Protein AF-A0A545UEW3-F1 (afdb_monomer_lite)

Sequence (79 aa):
MKYEIITKSWSKRRKLDTAKEITNIQFLDFIKQHNHFCKMQITYSDGSEETLLSRVVFNEVKQHWTVDGMKVAVRLLNV

Structure (mmCIF, N/CA/C/O backbone):
data_AF-A0A545UEW3-F1
#
_entry.id   AF-A0A545UEW3-F1
#
loop_
_atom_site.group_PDB
_atom_site.id
_atom_site.type_symbol
_atom_site.label_atom_id
_atom_site.label_alt_id
_atom_site.label_comp_id
_atom_site.label_asym_id
_atom_site.label_entity_id
_atom_site.label_seq_id
_atom_site.pdbx_PDB_ins_code
_atom_site.Cartn_x
_atom_site.Cartn_y
_atom_site.Cartn_z
_atom_site.occupancy
_atom_site.B_iso_or_equiv
_atom_site.auth_seq_id
_atom_site.auth_comp_id
_atom_site.auth_asym_id
_atom_site.auth_atom_id
_atom_site.pdbx_PDB_model_num
ATOM 1 N N . MET A 1 1 ? -6.080 -4.737 -6.412 1.00 79.75 1 MET A N 1
ATOM 2 C CA . MET A 1 1 ? -4.635 -5.043 -6.545 1.00 79.75 1 MET A CA 1
ATOM 3 C C . MET A 1 1 ? -4.216 -5.867 -5.334 1.00 79.75 1 MET A C 1
ATOM 5 O O . MET A 1 1 ? -4.683 -5.542 -4.251 1.00 79.75 1 MET A O 1
ATOM 9 N N . LYS A 1 2 ? -3.427 -6.940 -5.479 1.00 89.38 2 LYS A N 1
ATOM 10 C CA . LYS A 1 2 ? -3.013 -7.766 -4.325 1.00 89.38 2 LYS A CA 1
ATOM 11 C C . LYS A 1 2 ? -1.701 -7.244 -3.742 1.00 89.38 2 LYS A C 1
ATOM 13 O O . LYS A 1 2 ? -0.757 -7.016 -4.498 1.00 89.38 2 LYS A O 1
ATOM 18 N N . TYR A 1 3 ? -1.636 -7.089 -2.424 1.00 93.06 3 TYR A N 1
ATOM 19 C CA . TYR A 1 3 ? -0.461 -6.572 -1.729 1.00 93.06 3 TYR A CA 1
ATOM 20 C C . TYR A 1 3 ? -0.251 -7.248 -0.370 1.00 93.06 3 TYR A C 1
ATOM 22 O O . TYR A 1 3 ? -1.172 -7.824 0.202 1.00 93.06 3 TYR A O 1
ATOM 30 N N . GLU A 1 4 ? 0.971 -7.146 0.141 1.00 93.12 4 GLU A N 1
ATOM 31 C CA . GLU A 1 4 ? 1.386 -7.568 1.477 1.00 93.12 4 GLU A CA 1
ATOM 32 C C . GLU A 1 4 ? 1.952 -6.353 2.222 1.00 93.12 4 GLU A C 1
ATOM 34 O O . GLU A 1 4 ? 2.835 -5.664 1.705 1.00 93.12 4 GLU A O 1
ATOM 39 N N . ILE A 1 5 ? 1.460 -6.064 3.428 1.00 90.94 5 ILE A N 1
ATOM 40 C CA . ILE A 1 5 ? 1.972 -4.948 4.234 1.00 90.94 5 ILE A CA 1
ATOM 41 C C . ILE A 1 5 ? 3.349 -5.320 4.788 1.00 90.94 5 ILE A C 1
ATOM 43 O O . ILE A 1 5 ? 3.516 -6.311 5.496 1.00 90.94 5 ILE A O 1
ATOM 47 N N . ILE A 1 6 ? 4.351 -4.489 4.507 1.00 88.88 6 ILE A N 1
ATOM 48 C CA . ILE A 1 6 ? 5.708 -4.669 5.012 1.00 88.88 6 ILE A CA 1
ATOM 49 C C . ILE A 1 6 ? 5.751 -4.153 6.452 1.00 88.88 6 ILE A C 1
ATOM 51 O O . ILE A 1 6 ? 5.841 -2.948 6.702 1.00 88.88 6 ILE A O 1
ATOM 55 N N . THR A 1 7 ? 5.738 -5.064 7.425 1.00 75.69 7 THR A N 1
ATOM 56 C CA . THR A 1 7 ? 5.928 -4.693 8.833 1.00 75.69 7 THR A CA 1
ATOM 57 C C . THR A 1 7 ? 7.360 -4.196 9.054 1.00 75.69 7 THR A C 1
ATOM 59 O O . THR A 1 7 ? 8.307 -4.989 9.055 1.00 75.69 7 THR A O 1
ATOM 62 N N . LYS A 1 8 ? 7.554 -2.885 9.246 1.00 65.94 8 LYS A N 1
ATOM 63 C CA . LYS A 1 8 ? 8.880 -2.320 9.543 1.00 65.94 8 LYS A CA 1
ATOM 64 C C . LYS A 1 8 ? 9.348 -2.831 10.916 1.00 65.94 8 LYS A C 1
ATOM 66 O O . LYS A 1 8 ? 8.699 -2.604 11.923 1.00 65.94 8 LYS A O 1
ATOM 71 N N . SER A 1 9 ? 10.511 -3.481 11.0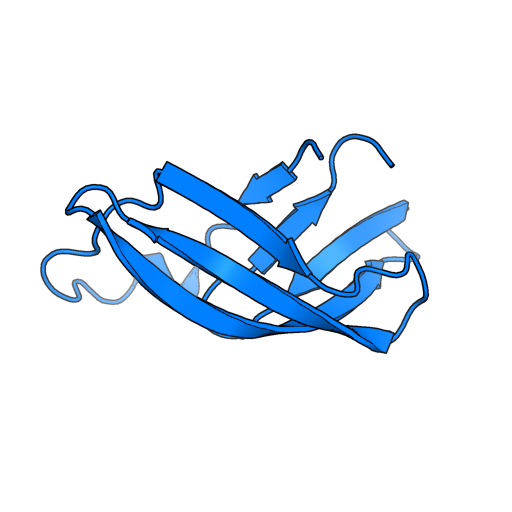01 1.00 57.91 9 SER A N 1
ATOM 72 C CA . SER A 1 9 ? 11.086 -3.953 12.285 1.00 57.91 9 SER A CA 1
ATOM 73 C C . SER A 1 9 ? 11.259 -2.824 13.328 1.00 57.91 9 SER A C 1
ATOM 75 O O . SER A 1 9 ? 11.222 -3.057 14.535 1.00 57.91 9 SER A O 1
ATOM 77 N N . TRP A 1 10 ? 11.378 -1.571 12.874 1.00 51.03 10 TRP A N 1
ATOM 78 C CA . TRP A 1 10 ? 11.332 -0.376 13.722 1.00 51.03 10 TRP A CA 1
ATOM 79 C C . TRP A 1 10 ? 9.984 -0.177 14.443 1.00 51.03 10 TRP A C 1
ATOM 81 O O . TRP A 1 10 ? 9.989 0.170 15.623 1.00 51.03 10 TRP A O 1
ATOM 91 N N . SER A 1 11 ? 8.839 -0.443 13.795 1.00 55.12 11 SER A N 1
ATOM 92 C CA . SER A 1 11 ? 7.514 -0.276 14.419 1.00 55.12 11 SER A CA 1
ATOM 93 C C . SER A 1 11 ? 7.247 -1.299 15.526 1.00 55.12 11 SER A C 1
ATOM 95 O O . SER A 1 11 ? 6.506 -1.002 16.453 1.00 55.12 11 SER A O 1
ATOM 97 N N . LYS A 1 12 ? 7.932 -2.453 15.511 1.00 54.88 12 LYS A N 1
ATOM 98 C CA . LYS A 1 12 ? 7.896 -3.439 16.607 1.00 54.88 12 LYS A CA 1
ATOM 99 C C . LYS A 1 12 ? 8.574 -2.949 17.899 1.00 54.88 12 LYS A C 1
ATOM 101 O O . LYS A 1 12 ? 8.326 -3.516 18.956 1.00 54.88 12 LYS A O 1
ATOM 106 N N . ARG A 1 13 ? 9.447 -1.928 17.833 1.00 59.97 13 ARG A N 1
ATOM 107 C CA . ARG A 1 13 ? 10.266 -1.458 18.972 1.00 59.97 13 ARG A CA 1
ATOM 108 C C . ARG A 1 13 ? 9.641 -0.327 19.792 1.00 59.97 13 ARG A C 1
ATOM 110 O O . ARG A 1 13 ? 10.115 -0.065 20.892 1.00 59.97 13 ARG A O 1
ATOM 117 N N . ARG A 1 14 ? 8.582 0.329 19.309 1.00 55.84 14 ARG A N 1
ATOM 118 C CA . ARG A 1 14 ? 7.806 1.297 20.099 1.00 55.84 14 ARG A CA 1
ATOM 119 C C . ARG A 1 14 ? 6.432 0.698 20.396 1.00 55.84 14 ARG A C 1
ATOM 121 O O . ARG A 1 14 ? 5.667 0.473 19.467 1.00 55.84 14 ARG A O 1
ATOM 128 N N . LYS A 1 15 ? 6.102 0.476 21.676 1.00 50.72 15 LYS A N 1
ATOM 129 C CA . LYS A 1 15 ? 4.706 0.315 22.122 1.00 50.72 15 LYS A CA 1
ATOM 130 C C . LYS A 1 15 ? 4.031 1.684 22.013 1.00 50.72 15 LYS A C 1
ATOM 132 O O . LYS A 1 15 ? 3.940 2.411 22.993 1.00 50.72 15 LYS A O 1
ATOM 137 N N . LEU A 1 16 ? 3.692 2.084 20.793 1.00 45.62 16 LEU A N 1
ATOM 138 C CA . LEU A 1 16 ? 2.842 3.238 20.553 1.00 45.62 16 LEU A CA 1
ATOM 139 C C . LEU A 1 16 ? 1.407 2.729 20.544 1.00 45.62 16 LEU A C 1
ATOM 141 O O . LEU A 1 16 ? 1.035 1.895 19.722 1.00 45.62 16 LEU A O 1
ATOM 145 N N . ASP A 1 17 ? 0.704 3.189 21.568 1.00 47.66 17 ASP A N 1
ATOM 146 C CA . ASP A 1 17 ? -0.709 3.049 21.869 1.00 47.66 17 ASP A CA 1
ATOM 147 C C . ASP A 1 17 ? -1.599 2.784 20.646 1.00 47.66 17 ASP A C 1
ATOM 149 O O . ASP A 1 17 ? -1.528 3.495 19.645 1.00 47.66 17 ASP A O 1
ATOM 153 N N . THR A 1 18 ? -2.449 1.762 20.760 1.00 54.12 18 THR A N 1
ATOM 154 C CA . THR A 1 18 ? -3.634 1.523 19.921 1.00 54.12 18 THR A CA 1
ATOM 155 C C . THR A 1 18 ? -3.428 1.771 18.417 1.00 54.12 18 THR A C 1
ATOM 157 O O . THR A 1 18 ? -4.101 2.599 17.802 1.00 54.12 18 THR A O 1
ATOM 160 N N . ALA A 1 19 ? -2.479 1.066 17.792 1.00 62.84 19 ALA A N 1
ATOM 161 C CA . ALA A 1 19 ? -2.333 1.109 16.339 1.00 62.84 19 ALA A CA 1
ATOM 162 C C . ALA A 1 19 ? -3.607 0.546 15.690 1.00 62.84 19 ALA A C 1
ATOM 164 O O . ALA A 1 19 ? -3.840 -0.661 15.722 1.00 62.84 19 ALA A O 1
ATOM 165 N N . LYS A 1 20 ? -4.439 1.435 15.136 1.00 77.69 20 LYS A N 1
ATOM 166 C CA . LYS A 1 20 ? -5.644 1.070 14.389 1.00 77.69 20 LYS A CA 1
ATOM 167 C C . LYS A 1 20 ? -5.264 0.081 13.294 1.00 77.69 20 LYS A C 1
ATOM 169 O O . LYS A 1 20 ? -4.324 0.326 12.532 1.00 77.69 20 LYS A O 1
ATOM 174 N N . GLU A 1 21 ? -5.971 -1.039 13.234 1.00 85.19 21 GLU A N 1
ATOM 175 C CA . GLU A 1 21 ? -5.686 -2.068 12.246 1.00 85.19 21 GLU A CA 1
ATOM 176 C C . GLU A 1 21 ? -6.056 -1.550 10.855 1.00 85.19 21 GLU A C 1
ATOM 178 O O . GLU A 1 21 ? -7.096 -0.919 10.670 1.00 85.19 21 GLU A O 1
ATOM 183 N N . ILE A 1 22 ? -5.182 -1.771 9.877 1.00 89.38 22 ILE A N 1
ATOM 184 C CA . ILE A 1 22 ? -5.433 -1.404 8.482 1.00 89.38 22 ILE A CA 1
ATOM 185 C C . ILE A 1 22 ? -6.333 -2.484 7.887 1.00 89.38 22 ILE A C 1
ATOM 187 O O . ILE A 1 22 ? -5.915 -3.634 7.774 1.00 89.38 22 ILE A O 1
ATOM 191 N N . THR A 1 23 ? -7.537 -2.111 7.465 1.00 91.88 23 THR A N 1
ATOM 192 C CA . THR A 1 23 ? -8.487 -3.031 6.824 1.00 91.88 23 THR A CA 1
ATOM 193 C C . THR A 1 23 ? -8.353 -3.025 5.308 1.00 91.88 23 THR A C 1
ATOM 195 O O . THR A 1 23 ? -8.511 -4.067 4.673 1.00 91.88 23 THR A O 1
ATOM 198 N N . ASN A 1 24 ? -8.033 -1.872 4.713 1.00 92.44 24 ASN A N 1
ATOM 199 C CA . ASN A 1 24 ? -7.909 -1.736 3.267 1.00 92.44 24 ASN A CA 1
ATOM 200 C C . ASN A 1 24 ? -6.879 -0.672 2.870 1.00 92.44 24 ASN A C 1
ATOM 202 O O . ASN A 1 24 ? -6.652 0.298 3.593 1.00 92.44 24 ASN A O 1
ATOM 206 N N . ILE A 1 25 ? -6.274 -0.851 1.695 1.00 94.06 25 ILE A N 1
ATOM 207 C CA . ILE A 1 25 ? -5.373 0.111 1.064 1.00 94.06 25 ILE A CA 1
ATOM 208 C C . ILE A 1 25 ? -5.730 0.221 -0.418 1.00 94.06 25 ILE A C 1
ATOM 210 O O . ILE A 1 25 ? -5.777 -0.776 -1.142 1.00 94.06 25 ILE A O 1
ATOM 214 N N . GLN A 1 26 ? -5.927 1.452 -0.879 1.00 95.12 26 GLN A N 1
ATOM 215 C CA . GLN A 1 26 ? -6.145 1.787 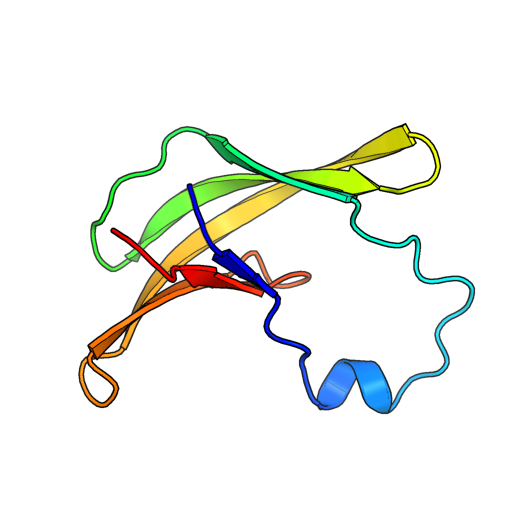-2.281 1.00 95.12 26 GLN A CA 1
ATOM 216 C C . GLN A 1 26 ? -5.014 2.678 -2.799 1.00 95.12 26 GLN A C 1
ATOM 218 O O . GLN A 1 26 ? -4.482 3.515 -2.070 1.00 95.12 26 GLN A O 1
ATOM 223 N N . PHE A 1 27 ? -4.648 2.503 -4.069 1.00 94.62 27 PHE A N 1
ATOM 224 C CA . PHE A 1 27 ? -3.640 3.326 -4.738 1.00 94.62 27 PHE A CA 1
ATOM 225 C C . PHE A 1 27 ? -4.311 4.168 -5.819 1.00 94.62 27 PHE A C 1
ATOM 227 O O . PHE A 1 27 ? -4.789 3.622 -6.813 1.00 94.62 27 PHE A O 1
ATOM 234 N N . LEU A 1 28 ? -4.340 5.484 -5.625 1.00 95.31 28 LEU A N 1
ATOM 235 C CA . LEU A 1 28 ? -4.834 6.442 -6.612 1.00 95.31 28 LEU A CA 1
ATOM 236 C C . LEU A 1 28 ? -3.664 6.938 -7.462 1.00 95.31 28 LEU A C 1
ATOM 238 O O . LEU A 1 28 ? -2.556 7.129 -6.949 1.00 95.31 28 LEU A O 1
ATOM 242 N N . ASP A 1 29 ? -3.920 7.143 -8.753 1.00 94.44 29 ASP A N 1
ATOM 243 C CA . ASP A 1 29 ? -2.919 7.564 -9.742 1.00 94.44 29 ASP A CA 1
ATOM 244 C C . ASP A 1 29 ? -1.716 6.605 -9.821 1.00 94.44 29 ASP A C 1
ATOM 246 O O . ASP A 1 29 ? -0.581 7.009 -10.076 1.00 94.44 29 ASP A O 1
ATOM 250 N N . PHE A 1 30 ? -1.938 5.313 -9.554 1.00 94.62 30 PHE A N 1
ATOM 251 C CA . PHE A 1 30 ? -0.877 4.314 -9.595 1.00 94.62 30 PHE A CA 1
ATOM 252 C C . PHE A 1 30 ? -0.398 4.068 -11.028 1.00 94.62 30 PHE A C 1
ATOM 254 O O . PHE A 1 30 ? -1.169 3.671 -11.900 1.00 94.62 30 PHE A O 1
ATOM 261 N N . ILE A 1 31 ? 0.911 4.204 -11.230 1.00 94.75 31 ILE A N 1
ATOM 262 C CA . ILE A 1 31 ? 1.610 3.792 -12.445 1.00 94.75 31 ILE A CA 1
ATOM 263 C C . ILE A 1 31 ? 2.758 2.873 -12.028 1.00 94.75 31 ILE A C 1
ATOM 265 O O . ILE A 1 31 ? 3.524 3.195 -11.116 1.00 94.75 31 ILE A O 1
ATOM 269 N N . LYS A 1 32 ? 2.894 1.727 -12.707 1.00 92.88 32 LYS A N 1
ATOM 270 C CA . LYS A 1 32 ? 3.978 0.749 -12.498 1.00 92.88 32 LYS A CA 1
ATOM 271 C C . LYS A 1 32 ? 5.293 1.260 -13.105 1.00 92.88 32 LYS A C 1
ATOM 273 O O . LYS A 1 32 ? 5.848 0.661 -14.020 1.00 92.88 32 LYS A O 1
ATOM 278 N N . GLN A 1 33 ? 5.772 2.393 -12.608 1.00 95.75 33 GLN A N 1
ATOM 279 C CA . GLN A 1 33 ? 7.005 3.039 -13.032 1.00 95.75 33 GLN A CA 1
ATOM 280 C C . GLN A 1 33 ? 7.868 3.306 -11.804 1.00 95.75 33 GLN A C 1
ATOM 282 O O . GLN A 1 33 ? 7.394 3.800 -10.779 1.00 95.75 33 GLN A O 1
ATOM 287 N N . HIS A 1 34 ? 9.150 2.962 -11.901 1.00 95.00 34 HIS A N 1
ATOM 288 C CA . HIS A 1 34 ? 10.080 3.213 -10.814 1.00 95.00 34 HIS A CA 1
ATOM 289 C C . HIS A 1 34 ? 10.149 4.716 -10.514 1.00 95.00 34 HIS A C 1
ATOM 291 O O . HIS A 1 34 ? 10.252 5.531 -11.428 1.00 95.00 34 HIS A O 1
ATOM 297 N N . ASN A 1 35 ? 10.095 5.070 -9.230 1.00 95.25 35 ASN A N 1
ATOM 298 C CA . ASN A 1 35 ? 10.089 6.435 -8.707 1.00 95.25 35 ASN A CA 1
ATOM 299 C C . ASN A 1 35 ? 8.831 7.266 -8.989 1.00 95.25 35 ASN A C 1
ATOM 301 O O . ASN A 1 35 ? 8.828 8.446 -8.639 1.00 95.25 35 ASN A O 1
ATOM 305 N N . HIS A 1 36 ? 7.767 6.671 -9.534 1.00 97.06 36 HIS A N 1
ATOM 306 C CA . HIS A 1 36 ? 6.476 7.345 -9.679 1.00 97.06 36 HIS A CA 1
ATOM 307 C C . HIS A 1 36 ? 5.856 7.669 -8.316 1.00 97.06 36 HIS A C 1
ATOM 309 O O . HIS A 1 36 ? 5.933 6.863 -7.384 1.00 97.06 36 HIS A O 1
ATOM 315 N N . PHE A 1 37 ? 5.227 8.836 -8.205 1.00 97.12 37 PHE A N 1
ATOM 316 C CA . PHE A 1 37 ? 4.488 9.237 -7.012 1.00 97.12 37 PHE A CA 1
ATOM 317 C C . PHE A 1 37 ? 2.997 8.966 -7.201 1.00 97.12 37 PHE A C 1
ATOM 319 O O . PHE A 1 37 ? 2.408 9.353 -8.203 1.00 97.12 37 PHE A O 1
ATOM 326 N N . CYS A 1 38 ? 2.386 8.326 -6.213 1.00 96.56 38 CYS A N 1
ATOM 327 C CA . CYS A 1 38 ? 0.960 8.014 -6.174 1.00 96.56 38 CYS A CA 1
ATOM 328 C C . CYS A 1 38 ? 0.398 8.332 -4.783 1.00 96.56 38 CYS A C 1
ATOM 330 O O . CYS A 1 38 ? 1.151 8.622 -3.847 1.00 96.56 38 CYS A O 1
ATOM 332 N N . LYS A 1 39 ? -0.926 8.282 -4.626 1.00 97.38 39 LYS A N 1
ATOM 333 C CA . LYS A 1 39 ? -1.562 8.430 -3.311 1.00 97.38 39 LYS A CA 1
ATOM 334 C C . LYS A 1 39 ? -1.971 7.060 -2.790 1.00 97.38 39 LYS A C 1
ATOM 336 O O . LYS A 1 39 ? -2.592 6.283 -3.509 1.00 97.38 39 LYS A O 1
ATOM 341 N N . MET A 1 40 ? -1.637 6.776 -1.538 1.00 95.44 40 MET A N 1
ATOM 342 C CA . MET A 1 40 ? -2.069 5.580 -0.822 1.00 95.44 40 MET A CA 1
ATOM 343 C C . MET A 1 40 ? -3.168 5.984 0.155 1.00 95.44 40 MET A C 1
ATOM 345 O O . MET A 1 40 ? -2.891 6.680 1.128 1.00 95.44 40 MET A O 1
ATOM 349 N N . GLN A 1 41 ? -4.400 5.570 -0.113 1.00 96.44 41 GLN A N 1
ATOM 350 C CA . GLN A 1 41 ? -5.528 5.763 0.790 1.00 96.44 41 GLN A CA 1
ATOM 351 C C . GLN A 1 41 ? -5.659 4.527 1.675 1.00 96.44 41 GLN A C 1
ATOM 353 O O . GLN A 1 41 ? -5.758 3.406 1.178 1.00 96.44 41 GLN A O 1
ATOM 358 N N . ILE A 1 42 ? -5.609 4.732 2.983 1.00 93.81 42 ILE A N 1
ATOM 359 C CA . ILE A 1 42 ? -5.666 3.699 4.010 1.00 93.81 42 ILE A CA 1
ATOM 360 C C . ILE A 1 42 ? -7.012 3.806 4.707 1.00 93.81 42 ILE A C 1
ATOM 362 O O . ILE A 1 42 ? -7.359 4.882 5.186 1.00 93.81 42 ILE A O 1
ATOM 366 N N . THR A 1 43 ? -7.715 2.686 4.817 1.00 94.19 43 THR A N 1
ATOM 367 C CA . THR A 1 43 ? -8.896 2.548 5.669 1.00 94.19 43 THR A CA 1
ATOM 368 C C . THR A 1 43 ? -8.513 1.747 6.905 1.00 94.19 43 THR A C 1
ATOM 370 O O . THR A 1 43 ? -7.869 0.695 6.810 1.00 94.19 43 THR A O 1
ATOM 373 N N . TYR A 1 44 ? -8.906 2.254 8.067 1.00 92.62 44 TYR A N 1
ATOM 374 C CA . TYR A 1 44 ? -8.673 1.626 9.358 1.00 92.62 44 TYR A CA 1
ATOM 375 C C . TYR A 1 44 ? -9.920 0.894 9.870 1.00 92.62 44 TYR A C 1
ATOM 377 O O . TYR A 1 44 ? -11.039 1.121 9.411 1.00 92.62 44 TYR A O 1
ATOM 385 N N . SER A 1 45 ? -9.734 0.013 10.852 1.00 90.75 45 SER A N 1
ATOM 386 C CA . SER A 1 45 ? -10.798 -0.788 11.470 1.00 90.75 45 SER A CA 1
ATOM 387 C C . SER A 1 45 ? -11.875 0.035 12.177 1.00 90.75 45 SER A C 1
ATOM 389 O O . SER A 1 45 ? -12.996 -0.432 12.332 1.00 90.75 45 SER A O 1
ATOM 391 N N . ASP A 1 46 ? -11.551 1.255 12.601 1.00 90.19 46 ASP A N 1
ATOM 392 C CA . ASP A 1 46 ? -12.490 2.190 13.227 1.00 90.19 46 ASP A CA 1
ATOM 393 C C . ASP A 1 46 ? -13.254 3.059 12.211 1.00 90.19 46 ASP A C 1
ATOM 395 O O . ASP A 1 46 ? -13.976 3.974 12.602 1.00 90.19 46 ASP A O 1
ATOM 399 N N . GLY A 1 47 ? -13.076 2.802 10.911 1.00 90.19 47 GLY A N 1
ATOM 400 C CA . GLY A 1 47 ? -13.691 3.566 9.827 1.00 90.19 47 GLY A CA 1
ATOM 401 C C . GLY A 1 47 ? -12.970 4.871 9.488 1.00 90.19 47 GLY A C 1
ATOM 402 O O . GLY A 1 47 ? -13.397 5.567 8.571 1.00 90.19 47 GLY A O 1
ATOM 403 N N . SER A 1 48 ? -11.882 5.218 10.187 1.00 92.19 48 SER A N 1
ATOM 404 C CA . SER A 1 48 ? -11.070 6.374 9.806 1.00 92.19 48 SER A CA 1
ATOM 405 C C . SER A 1 48 ? -10.269 6.106 8.531 1.00 92.19 48 SER A C 1
ATOM 407 O O . SER A 1 48 ? -9.886 4.969 8.242 1.00 92.19 48 SER A O 1
ATOM 409 N N . GLU A 1 49 ? -9.997 7.170 7.778 1.00 94.31 49 GLU A N 1
ATOM 410 C CA . GLU A 1 49 ? -9.204 7.111 6.554 1.00 94.31 49 GLU A CA 1
ATOM 411 C C . GLU A 1 49 ? -8.011 8.068 6.614 1.00 94.31 49 GLU A C 1
ATOM 413 O O . GLU A 1 49 ? -8.086 9.153 7.191 1.00 94.31 49 GLU A O 1
ATOM 418 N N . GLU A 1 50 ? -6.899 7.675 5.996 1.00 93.50 50 GLU A N 1
ATOM 419 C CA . GLU A 1 50 ? -5.701 8.504 5.849 1.00 93.50 50 GLU A CA 1
ATOM 420 C C . GLU A 1 50 ? -5.178 8.405 4.417 1.00 93.50 50 GLU A C 1
ATOM 422 O O . GLU A 1 50 ? -5.141 7.326 3.834 1.00 93.50 50 GLU A O 1
ATOM 427 N N . THR A 1 51 ? -4.742 9.526 3.842 1.00 95.44 51 THR A N 1
ATOM 428 C CA . THR A 1 51 ? -4.085 9.538 2.528 1.00 95.44 51 THR A CA 1
ATOM 429 C C . THR A 1 51 ? -2.610 9.880 2.684 1.00 95.44 51 THR A C 1
ATOM 431 O O . THR A 1 51 ? -2.266 10.929 3.224 1.00 95.44 51 THR A O 1
ATOM 434 N N . LEU A 1 52 ? -1.735 9.018 2.169 1.00 94.00 52 LEU A N 1
ATOM 435 C CA . LEU A 1 52 ? -0.286 9.194 2.186 1.00 94.00 52 LEU A CA 1
ATOM 436 C C . LEU A 1 52 ? 0.244 9.464 0.777 1.00 94.00 52 LEU A C 1
ATOM 438 O O . LEU A 1 52 ? -0.050 8.718 -0.163 1.00 94.00 52 LEU A O 1
ATOM 442 N N . LEU A 1 53 ? 1.104 10.475 0.639 1.00 96.12 53 LEU A N 1
ATOM 443 C CA . LEU A 1 53 ? 1.941 10.604 -0.551 1.00 96.12 53 LEU A CA 1
ATOM 444 C C . LEU A 1 53 ? 2.943 9.448 -0.564 1.00 96.12 53 LEU A C 1
ATOM 446 O O . LEU A 1 53 ? 3.722 9.282 0.373 1.00 96.12 53 LEU A O 1
ATOM 450 N N . SER A 1 54 ? 2.896 8.641 -1.617 1.00 96.44 54 SER A N 1
ATOM 451 C CA . SER A 1 54 ? 3.621 7.379 -1.687 1.00 96.44 54 SER A CA 1
ATOM 452 C C . SER A 1 54 ? 4.450 7.270 -2.952 1.00 96.44 54 SER A C 1
ATOM 454 O O . SER A 1 54 ? 4.108 7.831 -3.992 1.00 96.44 54 SER A O 1
ATOM 456 N N . ARG A 1 55 ? 5.543 6.513 -2.873 1.00 97.31 55 ARG A N 1
ATOM 457 C CA . ARG A 1 55 ? 6.452 6.280 -3.997 1.00 97.31 55 ARG A CA 1
ATOM 458 C C . ARG A 1 55 ? 6.418 4.825 -4.434 1.00 97.31 55 ARG A C 1
ATOM 460 O O . ARG A 1 55 ? 6.536 3.921 -3.607 1.00 97.31 55 ARG A O 1
ATOM 467 N N . VAL A 1 56 ? 6.315 4.610 -5.739 1.00 96.50 56 VAL A N 1
ATOM 468 C CA . VAL A 1 56 ? 6.433 3.300 -6.376 1.00 9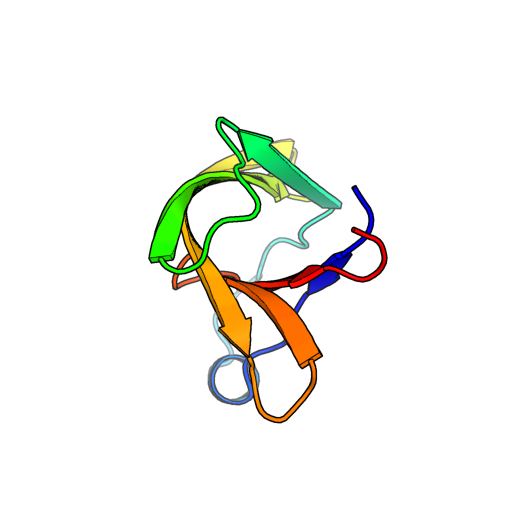6.50 56 VAL A CA 1
ATOM 469 C C . VAL A 1 56 ? 7.916 2.981 -6.567 1.00 96.50 56 VAL A C 1
ATOM 471 O O . VAL A 1 56 ? 8.651 3.689 -7.254 1.00 96.50 56 VAL A O 1
ATOM 474 N N . VAL A 1 57 ? 8.381 1.910 -5.936 1.00 96.00 57 VAL A N 1
ATOM 475 C CA . VAL A 1 57 ? 9.784 1.490 -5.908 1.00 96.00 57 VAL A CA 1
ATOM 476 C C . VAL A 1 57 ? 9.880 0.080 -6.472 1.00 96.00 57 VAL A C 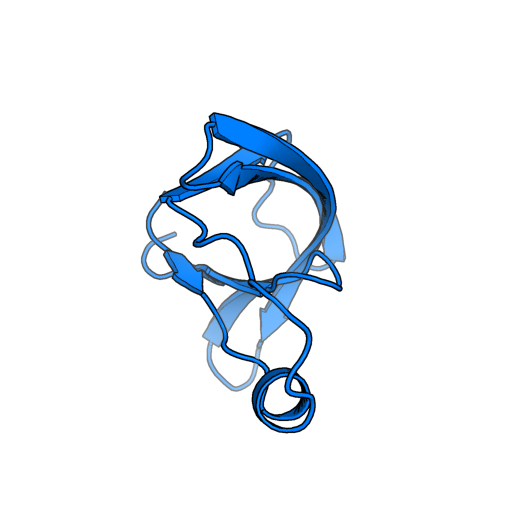1
ATOM 478 O O . VAL A 1 57 ? 9.126 -0.806 -6.080 1.00 96.00 57 VAL A O 1
ATOM 481 N N . PHE A 1 58 ? 10.826 -0.142 -7.378 1.00 96.00 58 PHE A N 1
ATOM 482 C CA . PHE A 1 58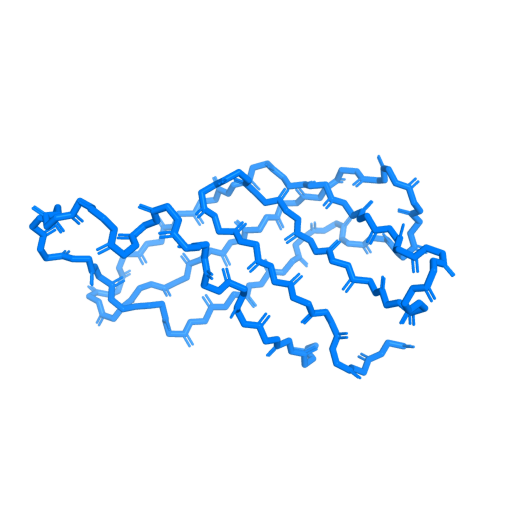 ? 11.135 -1.463 -7.901 1.00 96.00 58 PHE A CA 1
ATOM 483 C C . PHE A 1 58 ? 12.447 -1.903 -7.270 1.00 96.00 58 PHE A C 1
ATOM 485 O O . PHE A 1 58 ? 13.409 -1.137 -7.242 1.00 96.00 58 PHE A O 1
ATOM 492 N N . ASN A 1 59 ? 12.468 -3.106 -6.708 1.00 92.75 59 ASN A N 1
ATOM 493 C CA . ASN A 1 59 ? 13.690 -3.712 -6.210 1.00 92.75 59 ASN A CA 1
ATOM 494 C C . ASN A 1 59 ? 14.258 -4.622 -7.301 1.00 92.75 59 ASN A C 1
ATOM 496 O O . ASN A 1 59 ? 13.721 -5.704 -7.526 1.00 92.75 59 ASN A O 1
ATOM 500 N N . GLU A 1 60 ? 15.348 -4.201 -7.940 1.00 91.88 60 GLU A N 1
ATOM 501 C CA . GLU A 1 60 ? 15.992 -4.955 -9.025 1.00 91.88 60 GLU A CA 1
ATOM 502 C C . GLU A 1 60 ? 16.624 -6.271 -8.547 1.00 91.88 60 GLU A C 1
ATOM 504 O O . GLU A 1 60 ? 16.642 -7.253 -9.281 1.00 91.88 60 GLU A O 1
ATOM 509 N N . VAL A 1 61 ? 17.089 -6.342 -7.297 1.00 92.81 61 VAL A N 1
ATOM 510 C CA . VAL A 1 61 ? 17.727 -7.553 -6.752 1.00 92.81 61 VAL A CA 1
ATOM 511 C C . VAL A 1 61 ? 16.693 -8.641 -6.464 1.00 92.81 61 VAL A C 1
ATOM 513 O O . VAL A 1 61 ? 16.910 -9.812 -6.754 1.00 92.81 61 VAL A O 1
ATOM 516 N N . LYS A 1 62 ? 15.556 -8.261 -5.874 1.00 90.88 62 LYS A N 1
ATOM 517 C CA . LYS A 1 62 ? 14.487 -9.186 -5.463 1.00 90.88 62 LYS A CA 1
ATOM 518 C C . LYS A 1 62 ? 13.328 -9.265 -6.459 1.00 90.88 62 LYS A C 1
ATOM 520 O O . LYS A 1 62 ? 12.371 -9.984 -6.189 1.00 90.88 62 LYS A O 1
ATOM 525 N N . GLN A 1 63 ? 13.396 -8.509 -7.556 1.00 92.25 63 GLN A N 1
ATOM 526 C CA . GLN A 1 63 ? 12.411 -8.474 -8.641 1.00 92.25 63 GLN A CA 1
ATOM 527 C C . GLN A 1 63 ? 10.965 -8.261 -8.152 1.00 92.25 63 GLN A C 1
ATOM 529 O O . GLN A 1 63 ? 10.039 -8.942 -8.583 1.00 92.25 63 GLN A O 1
ATOM 534 N N . HIS A 1 64 ? 10.749 -7.307 -7.238 1.00 93.56 64 HIS A N 1
ATOM 535 C CA . HIS A 1 64 ? 9.405 -6.984 -6.744 1.00 93.56 64 HIS A CA 1
ATOM 536 C C . HIS A 1 64 ? 9.145 -5.484 -6.653 1.00 93.56 64 HIS A C 1
ATOM 538 O O . HIS A 1 64 ? 10.053 -4.675 -6.448 1.00 93.56 64 HIS A O 1
ATOM 544 N N . TRP A 1 65 ? 7.866 -5.129 -6.739 1.00 95.56 65 TRP A N 1
ATOM 545 C CA . TRP A 1 65 ? 7.388 -3.761 -6.596 1.00 95.56 65 TRP A CA 1
ATOM 546 C C . TRP A 1 65 ? 6.923 -3.489 -5.169 1.00 95.56 65 TRP A C 1
ATOM 548 O O . TRP A 1 65 ? 6.306 -4.337 -4.521 1.00 95.56 65 TRP A O 1
ATOM 558 N N . THR A 1 66 ? 7.216 -2.287 -4.698 1.00 95.62 66 THR A N 1
ATOM 559 C CA . THR A 1 66 ? 6.850 -1.777 -3.383 1.00 95.62 66 THR A CA 1
ATOM 560 C C . THR A 1 66 ? 6.198 -0.412 -3.561 1.00 95.62 66 THR A C 1
ATOM 562 O O . THR A 1 66 ? 6.640 0.375 -4.395 1.00 95.62 66 THR A O 1
ATOM 565 N N . VAL A 1 67 ? 5.179 -0.104 -2.766 1.00 95.88 67 VAL A N 1
ATOM 566 C CA . VAL A 1 67 ? 4.663 1.262 -2.619 1.00 95.88 67 VAL A CA 1
ATOM 567 C C . VAL A 1 67 ? 4.962 1.713 -1.193 1.00 95.88 67 VAL A C 1
ATOM 569 O O . VAL A 1 67 ? 4.481 1.093 -0.245 1.00 95.88 67 VAL A O 1
ATOM 572 N N . ASP A 1 68 ? 5.798 2.740 -1.035 1.00 94.62 68 ASP A N 1
ATOM 573 C CA . ASP A 1 68 ? 6.230 3.257 0.272 1.00 94.62 68 ASP A CA 1
ATOM 574 C C . ASP A 1 68 ? 5.622 4.639 0.527 1.00 94.62 68 ASP A C 1
ATOM 576 O O . ASP A 1 68 ? 5.948 5.604 -0.164 1.00 94.62 68 ASP A O 1
ATOM 580 N N . GLY A 1 69 ? 4.736 4.719 1.519 1.00 91.12 69 GLY A N 1
ATOM 581 C CA . GLY A 1 69 ? 4.114 5.947 2.018 1.00 91.12 69 GLY A CA 1
ATOM 582 C C . GLY A 1 69 ? 4.777 6.486 3.287 1.00 91.12 69 GLY A C 1
ATOM 583 O O . GLY A 1 69 ? 4.133 7.192 4.057 1.00 91.12 69 GLY A O 1
ATOM 584 N N . MET A 1 70 ? 6.032 6.105 3.567 1.00 84.50 70 MET A N 1
ATOM 585 C CA . MET A 1 70 ? 6.805 6.380 4.793 1.00 84.50 70 MET A CA 1
ATOM 586 C C . MET A 1 70 ? 6.247 5.714 6.058 1.00 84.50 70 MET A C 1
ATOM 588 O O . MET A 1 70 ? 6.978 4.984 6.737 1.00 84.50 70 MET A O 1
ATOM 592 N N . LYS A 1 71 ? 4.968 5.936 6.375 1.00 86.06 71 LYS A N 1
ATOM 593 C CA . LYS A 1 71 ? 4.263 5.349 7.524 1.00 86.06 71 LYS A CA 1
ATOM 594 C C . LYS A 1 71 ? 3.907 3.887 7.270 1.00 86.06 71 LYS A C 1
ATOM 596 O O . LYS A 1 71 ? 4.184 3.029 8.104 1.00 86.06 71 LYS A O 1
ATOM 601 N N . VAL A 1 72 ? 3.362 3.608 6.089 1.00 89.50 72 VAL A N 1
ATOM 602 C CA . VAL A 1 72 ? 2.990 2.269 5.627 1.00 89.50 72 VAL A CA 1
ATOM 603 C C . VAL A 1 72 ? 3.736 1.981 4.333 1.00 89.50 72 VAL A C 1
ATOM 605 O O . VAL A 1 72 ? 3.867 2.852 3.478 1.00 89.50 72 VAL A O 1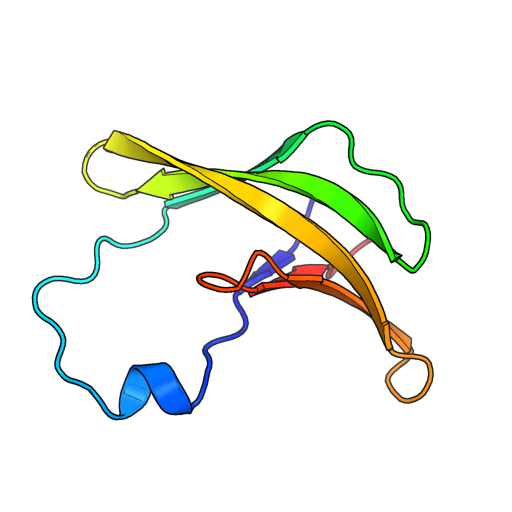
ATOM 608 N N . ALA A 1 73 ? 4.244 0.762 4.200 1.00 92.62 73 ALA A N 1
ATOM 609 C CA . ALA A 1 73 ? 4.825 0.276 2.960 1.00 92.62 73 ALA A CA 1
ATOM 610 C C . ALA A 1 73 ? 4.196 -1.070 2.622 1.00 92.62 73 ALA A C 1
ATOM 612 O O . ALA A 1 73 ? 3.979 -1.890 3.516 1.00 92.62 73 ALA A O 1
ATOM 613 N N . VAL A 1 74 ? 3.928 -1.309 1.344 1.00 93.69 74 VAL A N 1
ATOM 614 C CA . VAL A 1 74 ? 3.391 -2.587 0.872 1.00 93.69 74 VAL A CA 1
ATOM 615 C C . VAL A 1 74 ? 4.245 -3.159 -0.244 1.00 93.69 74 VAL A C 1
ATOM 617 O O . VAL A 1 74 ? 4.776 -2.416 -1.066 1.00 93.69 74 VAL A O 1
ATOM 620 N N . ARG A 1 75 ? 4.345 -4.483 -0.309 1.00 94.75 75 ARG A N 1
ATOM 621 C CA . ARG A 1 75 ? 4.837 -5.221 -1.471 1.00 94.75 75 ARG A CA 1
ATOM 622 C C . ARG A 1 75 ? 3.650 -5.592 -2.353 1.00 94.75 75 ARG A C 1
ATOM 624 O O . ARG A 1 75 ? 2.643 -6.073 -1.848 1.00 94.75 75 ARG A O 1
ATOM 631 N N . LEU A 1 76 ? 3.772 -5.418 -3.663 1.00 93.69 76 LEU A N 1
ATOM 632 C CA . LEU A 1 76 ? 2.754 -5.859 -4.615 1.00 93.69 76 LEU A CA 1
ATOM 633 C C . LEU A 1 76 ? 2.976 -7.341 -4.954 1.00 93.69 76 LEU A C 1
ATOM 635 O O . LEU A 1 76 ? 4.093 -7.726 -5.294 1.00 93.69 76 LEU A O 1
ATOM 639 N N . LEU A 1 77 ? 1.929 -8.164 -4.828 1.00 88.69 77 LEU A N 1
ATOM 640 C CA . LEU A 1 77 ? 2.020 -9.625 -4.983 1.00 88.69 77 LEU A CA 1
ATOM 641 C C . LEU A 1 77 ? 1.709 -10.094 -6.410 1.00 88.69 77 LEU A C 1
ATOM 643 O O . LEU A 1 77 ? 2.357 -11.014 -6.890 1.00 88.69 77 LEU A O 1
ATOM 647 N N . ASN A 1 78 ? 0.781 -9.428 -7.104 1.00 68.31 78 ASN A N 1
ATOM 648 C CA . ASN A 1 78 ? 0.457 -9.693 -8.507 1.00 68.31 78 ASN A CA 1
ATOM 649 C C . ASN A 1 78 ? 0.363 -8.351 -9.244 1.00 68.31 78 ASN A C 1
ATOM 651 O O . ASN A 1 78 ? -0.545 -7.568 -8.942 1.00 68.31 78 ASN A O 1
ATOM 655 N N . VAL A 1 79 ? 1.279 -8.090 -10.184 1.00 55.50 79 VAL A N 1
ATOM 656 C CA . VAL A 1 79 ? 1.236 -6.915 -11.071 1.00 55.50 79 VAL A CA 1
ATOM 657 C C . VAL A 1 79 ? 1.546 -7.297 -12.500 1.00 55.50 79 VAL A C 1
ATOM 659 O O . VAL A 1 79 ? 2.681 -7.774 -12.720 1.00 55.50 79 VAL A O 1
#

Organism: NCBI:txid2592383

Radius of gyration: 12.87 Å; chains: 1; bounding box: 31×20×35 Å

Secondary structure (DSSP, 8-state):
-EEEE---TTGGG---S--PPEEEEEEET---STT-EEEEEEEETTS-EEEEEEEEEEETTTTEEEEE-SS-EEEEEE-

pLDDT: mean 86.13, std 14.72, range [45.62, 97.38]

Foldseek 3Di:
DDKDWDDDPVVVPDPDPDDFAFPDWDWAPDDQDAQDWIWIWTAGPVRDIDIATWGWHADPVVGWIKIPRPVIIITHDDD